Protein AF-A0A8X6RVY3-F1 (afdb_monomer_lite)

Foldseek 3Di:
DDPDPDDDDDDDDDDDDPDAAAEAEDQDPVLVCLQVDDDPDHDPVSVVSVVVQVVCVVSVHHYHYHHDHPPPPPVVNVVVVVVVVVVVVPPDD

Secondary structure (DSSP, 8-state):
------PPPPS---S--SS--EEEEES-HHHHHHHHS--SS--HHHHHHHHHHHHHHHTT--EEEEE--TTSS-HHHHHHHHHHHHHHHT---

pLDDT: mean 81.18, std 19.07, range [32.47, 96.88]

Organism: Trichonephila clavipes (NCBI:txid2585209)

Structure (mmCIF, N/CA/C/O backbone):
data_AF-A0A8X6RVY3-F1
#
_entry.id   AF-A0A8X6RVY3-F1
#
loop_
_atom_site.group_PDB
_atom_site.id
_atom_site.type_symbol
_atom_site.label_atom_id
_atom_site.label_alt_id
_atom_site.label_comp_id
_atom_site.label_asym_id
_atom_site.label_entity_id
_atom_site.label_seq_id
_atom_site.pdbx_PDB_ins_code
_atom_site.Cartn_x
_atom_site.Cartn_y
_atom_site.Cartn_z
_atom_site.occupancy
_atom_site.B_iso_or_equiv
_atom_site.auth_seq_id
_atom_site.auth_comp_id
_atom_site.auth_asym_id
_atom_site.auth_atom_id
_atom_site.pdbx_PDB_model_num
ATOM 1 N N . MET A 1 1 ? 3.573 -18.298 13.779 1.00 33.41 1 MET A N 1
ATOM 2 C CA . MET A 1 1 ? 2.116 -18.175 14.002 1.00 33.41 1 MET A CA 1
ATOM 3 C C . MET A 1 1 ? 1.673 -16.827 13.456 1.00 33.41 1 MET A C 1
ATOM 5 O O . MET A 1 1 ? 2.205 -15.836 13.942 1.00 33.41 1 MET A O 1
ATOM 9 N N . PRO A 1 2 ? 0.818 -16.735 12.424 1.00 40.81 2 PRO A N 1
ATOM 10 C CA . PRO A 1 2 ? 0.319 -15.442 11.981 1.00 40.81 2 PRO A CA 1
ATOM 11 C C . PRO A 1 2 ? -0.943 -15.085 12.775 1.00 40.81 2 PRO A C 1
ATOM 13 O O . PRO A 1 2 ? -1.886 -15.869 12.845 1.00 40.81 2 PRO A O 1
ATOM 16 N N . ASN A 1 3 ? -0.945 -13.901 13.386 1.00 32.47 3 ASN A N 1
ATOM 17 C CA . ASN A 1 3 ? -2.136 -13.295 13.974 1.00 32.47 3 ASN A CA 1
ATOM 18 C C . ASN A 1 3 ? -3.141 -12.994 12.853 1.00 32.47 3 ASN A C 1
ATOM 20 O O . ASN A 1 3 ? -2.995 -12.003 12.140 1.00 32.47 3 ASN A O 1
ATOM 24 N N . VAL A 1 4 ? -4.153 -13.846 12.688 1.00 40.03 4 VAL A N 1
ATOM 25 C CA . VAL A 1 4 ? -5.304 -13.559 11.826 1.00 40.03 4 VAL A CA 1
ATOM 26 C C . VAL A 1 4 ? -6.297 -12.742 12.649 1.00 40.03 4 VAL A C 1
ATOM 28 O O . VAL A 1 4 ? -6.999 -13.271 13.507 1.00 40.03 4 VAL A O 1
ATOM 31 N N . TYR A 1 5 ? -6.338 -11.433 12.412 1.00 41.72 5 TYR A N 1
ATOM 32 C CA . TYR A 1 5 ? -7.365 -10.561 12.979 1.00 41.72 5 TYR A CA 1
ATOM 33 C C . TYR A 1 5 ? -8.674 -10.767 12.203 1.00 41.72 5 TYR A C 1
ATOM 35 O O . TYR A 1 5 ? -8.900 -10.149 11.166 1.00 41.72 5 TYR A O 1
ATOM 43 N N . VAL A 1 6 ? -9.547 -11.647 12.697 1.00 45.28 6 VAL A N 1
ATOM 44 C CA . VAL A 1 6 ? -10.918 -11.781 12.186 1.00 45.28 6 VAL A CA 1
ATOM 45 C C . VAL A 1 6 ? -11.777 -10.734 12.895 1.00 45.28 6 VAL A C 1
ATOM 47 O O . VAL A 1 6 ? -12.222 -10.946 14.022 1.00 45.28 6 VAL A O 1
ATOM 50 N N . ARG A 1 7 ? -11.977 -9.559 12.280 1.00 52.00 7 ARG A N 1
ATOM 51 C CA . ARG A 1 7 ? -12.973 -8.601 12.790 1.00 52.00 7 ARG A CA 1
ATOM 52 C C . ARG A 1 7 ? -14.386 -9.134 12.503 1.00 52.00 7 ARG A C 1
ATOM 54 O O . ARG A 1 7 ? -14.635 -9.572 11.381 1.00 52.00 7 ARG A O 1
ATOM 61 N N . PRO A 1 8 ? -15.315 -9.099 13.476 1.00 43.03 8 PRO A N 1
ATOM 62 C CA . PRO A 1 8 ? -16.699 -9.490 13.235 1.00 43.03 8 PRO A CA 1
ATOM 63 C C . PRO A 1 8 ? -17.351 -8.534 12.227 1.00 43.03 8 PRO A C 1
ATOM 65 O O . PRO A 1 8 ? -17.156 -7.320 12.299 1.00 43.03 8 PRO A O 1
ATOM 68 N N . LEU A 1 9 ? -18.118 -9.094 11.286 1.00 44.72 9 LEU A N 1
ATOM 69 C CA . LEU A 1 9 ? -18.837 -8.337 10.259 1.00 44.72 9 LEU A CA 1
ATOM 70 C C . LEU A 1 9 ? -19.807 -7.331 10.906 1.00 44.72 9 LEU A C 1
ATOM 72 O O . LEU A 1 9 ? -20.537 -7.705 11.833 1.00 44.72 9 LEU A O 1
ATOM 76 N N . PRO A 1 10 ? -19.873 -6.077 10.421 1.00 51.72 10 PRO A N 1
ATOM 77 C CA . PRO A 1 10 ? -20.857 -5.128 10.909 1.00 51.72 10 PRO A CA 1
ATOM 78 C C . PRO A 1 10 ? -22.262 -5.634 10.567 1.00 51.72 10 PRO A C 1
ATOM 80 O O . PRO A 1 10 ? -22.593 -5.932 9.418 1.00 51.72 10 PRO A O 1
ATOM 83 N N . ARG A 1 11 ? -23.100 -5.759 11.601 1.00 51.22 11 ARG A N 1
ATOM 84 C CA . ARG A 1 11 ? -24.518 -6.072 11.439 1.00 51.22 11 ARG A CA 1
ATOM 85 C C . ARG A 1 11 ? -25.208 -4.921 10.705 1.00 51.22 11 ARG A C 1
ATOM 87 O O . ARG A 1 11 ? -25.180 -3.789 11.177 1.00 51.22 11 ARG A O 1
ATOM 94 N N . ARG A 1 12 ? -25.963 -5.320 9.675 1.00 44.75 12 ARG A N 1
ATOM 95 C CA . ARG A 1 12 ? -27.101 -4.635 9.039 1.00 44.75 12 ARG A CA 1
ATOM 96 C C . ARG A 1 12 ? -26.760 -3.770 7.816 1.00 44.75 12 ARG A C 1
ATOM 98 O O . ARG A 1 12 ? -26.221 -2.676 7.910 1.00 44.75 12 ARG A O 1
ATOM 105 N N . ILE A 1 13 ? -27.180 -4.305 6.668 1.00 61.78 13 ILE A N 1
ATOM 106 C CA . ILE A 1 13 ? -27.252 -3.671 5.350 1.00 61.78 13 ILE A CA 1
ATOM 107 C C . ILE A 1 13 ? -28.164 -2.444 5.449 1.00 61.78 13 ILE A C 1
ATOM 109 O O . ILE A 1 13 ? -29.326 -2.570 5.842 1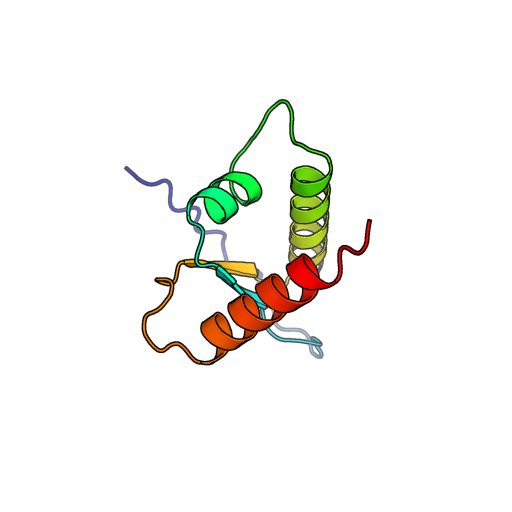.00 61.78 13 ILE A O 1
ATOM 113 N N . ASN A 1 14 ? -27.647 -1.274 5.078 1.00 44.66 14 ASN A N 1
ATOM 114 C CA . ASN A 1 14 ? -28.466 -0.123 4.731 1.00 44.66 14 ASN A CA 1
ATOM 115 C C . ASN A 1 14 ? -27.967 0.466 3.407 1.00 44.66 14 ASN A C 1
ATOM 117 O O . ASN A 1 14 ? -26.781 0.420 3.092 1.00 44.66 14 ASN A O 1
ATOM 121 N N . MET A 1 15 ? -28.933 0.885 2.606 1.00 52.38 15 MET A N 1
ATOM 122 C CA . MET A 1 15 ? -28.878 1.021 1.156 1.00 52.38 15 MET A CA 1
ATOM 123 C C . MET A 1 15 ? -28.013 2.211 0.696 1.00 52.38 15 MET A C 1
ATOM 125 O O . MET A 1 15 ? -27.982 3.241 1.361 1.00 52.38 15 MET A O 1
ATOM 129 N N . ALA A 1 16 ? -27.376 2.040 -0.474 1.00 55.72 16 ALA A N 1
ATOM 130 C CA . ALA A 1 16 ? -26.424 2.923 -1.169 1.00 55.72 16 ALA A CA 1
ATOM 131 C C . ALA A 1 16 ? -24.991 2.957 -0.594 1.00 55.72 16 ALA A C 1
ATOM 133 O O . ALA A 1 16 ? -24.688 3.743 0.296 1.00 55.72 16 ALA A O 1
ATOM 134 N N . VAL A 1 17 ? -24.067 2.170 -1.170 1.00 56.53 17 VAL A N 1
ATOM 135 C CA . VAL A 1 17 ? -22.622 2.390 -0.966 1.00 56.53 17 VAL A CA 1
ATOM 136 C C . VAL A 1 17 ? -21.885 2.562 -2.305 1.00 56.53 17 VAL A C 1
ATOM 138 O O . VAL A 1 17 ? -21.866 1.643 -3.125 1.00 56.53 17 VAL A O 1
ATOM 141 N N . PRO A 1 18 ? -21.303 3.749 -2.561 1.00 64.62 18 PRO A N 1
ATOM 142 C CA . PRO A 1 18 ? -20.524 4.049 -3.753 1.00 64.62 18 PRO A CA 1
ATOM 143 C C . PRO A 1 18 ? -19.143 3.391 -3.646 1.00 64.62 18 PRO A C 1
ATOM 145 O O . PRO A 1 18 ? -18.431 3.595 -2.662 1.00 64.62 18 PRO A O 1
ATOM 148 N N . TRP A 1 19 ? -18.772 2.648 -4.691 1.00 59.59 19 TRP A N 1
ATOM 149 C CA . TRP A 1 19 ? -17.530 1.876 -4.843 1.00 59.59 19 TRP A CA 1
ATOM 150 C C . TRP A 1 19 ? -17.331 0.793 -3.768 1.00 59.59 19 TRP A C 1
ATOM 152 O O . TRP A 1 19 ? -16.912 1.054 -2.639 1.00 59.59 19 TRP A O 1
ATOM 162 N N . LEU A 1 20 ? -17.645 -0.439 -4.184 1.00 71.88 20 LEU A N 1
ATOM 163 C CA . LEU A 1 20 ? -17.278 -1.708 -3.554 1.00 71.88 20 LEU A CA 1
ATOM 164 C C . LEU A 1 20 ? -15.760 -1.715 -3.283 1.00 71.88 20 LEU A C 1
ATOM 166 O O . LEU A 1 20 ? -15.013 -1.226 -4.119 1.00 71.88 20 LEU A O 1
ATOM 170 N N . ASN A 1 21 ? -15.339 -2.225 -2.128 1.00 87.56 21 ASN A N 1
ATOM 171 C CA . ASN A 1 21 ? -13.975 -2.565 -1.681 1.00 87.56 21 ASN A CA 1
ATOM 172 C C . ASN A 1 21 ? -12.791 -2.361 -2.661 1.00 87.56 21 ASN A C 1
ATOM 174 O O . ASN A 1 21 ? -12.822 -2.750 -3.826 1.00 87.56 21 ASN A O 1
ATOM 178 N N . ILE A 1 22 ? -11.678 -1.836 -2.146 1.00 91.31 22 ILE A N 1
ATOM 179 C CA . ILE A 1 22 ? -10.483 -1.483 -2.922 1.00 91.31 22 ILE A CA 1
ATOM 180 C C . ILE A 1 22 ? -9.479 -2.645 -2.913 1.00 91.31 22 ILE A C 1
ATOM 182 O O . ILE A 1 22 ? -9.064 -3.106 -1.852 1.00 91.31 22 ILE A O 1
ATOM 186 N N . LEU A 1 23 ? -9.024 -3.064 -4.095 1.00 93.38 23 LEU A N 1
ATOM 187 C CA . LEU A 1 23 ? -7.932 -4.025 -4.274 1.00 93.38 23 LEU A CA 1
ATOM 188 C C . LEU A 1 23 ? -6.744 -3.339 -4.954 1.00 93.38 23 LEU A C 1
ATOM 190 O O . LEU A 1 23 ? -6.884 -2.797 -6.049 1.00 93.38 23 LEU A O 1
ATOM 194 N N . ILE A 1 24 ? -5.576 -3.373 -4.311 1.00 93.44 24 ILE A N 1
ATOM 195 C CA . ILE A 1 24 ? -4.333 -2.782 -4.817 1.00 93.44 24 ILE A CA 1
ATOM 196 C C . ILE A 1 24 ? -3.330 -3.905 -5.073 1.00 93.44 24 ILE A C 1
ATOM 198 O O . ILE A 1 24 ? -2.904 -4.588 -4.140 1.00 93.44 24 ILE A O 1
ATOM 202 N N . PHE A 1 25 ? -2.941 -4.083 -6.334 1.00 95.19 25 PHE A N 1
ATOM 203 C CA . PHE A 1 25 ? -1.885 -5.013 -6.724 1.00 95.19 25 PHE A CA 1
ATOM 204 C C . PHE A 1 25 ? -0.520 -4.333 -6.629 1.00 95.19 25 PHE A C 1
ATOM 206 O O . PHE A 1 25 ? -0.335 -3.239 -7.159 1.00 95.19 25 PHE A O 1
ATOM 213 N N . ILE A 1 26 ? 0.424 -4.971 -5.936 1.00 95.12 26 ILE A N 1
ATOM 214 C CA . ILE A 1 26 ? 1.749 -4.410 -5.655 1.00 95.12 26 ILE A CA 1
ATOM 215 C C . ILE A 1 26 ? 2.803 -5.485 -5.916 1.00 95.12 26 ILE A C 1
ATOM 217 O O . ILE A 1 26 ? 2.732 -6.572 -5.347 1.00 95.12 26 ILE A O 1
ATOM 221 N N . ASP A 1 27 ? 3.813 -5.185 -6.728 1.00 94.50 27 ASP A N 1
ATOM 222 C CA . ASP A 1 27 ? 4.903 -6.125 -7.011 1.00 94.50 27 ASP A CA 1
ATOM 223 C C . ASP A 1 27 ? 6.105 -6.000 -6.058 1.00 94.50 27 ASP A C 1
ATOM 225 O O . ASP A 1 27 ? 6.904 -6.929 -5.913 1.00 94.50 27 ASP A O 1
ATOM 229 N N . SER A 1 28 ? 6.168 -4.910 -5.292 1.00 93.19 28 SER A N 1
ATOM 230 C CA . SER A 1 28 ? 7.135 -4.709 -4.212 1.00 93.19 28 SER A CA 1
ATOM 231 C C . SER A 1 28 ? 6.625 -5.226 -2.861 1.00 93.19 28 SER A C 1
ATOM 233 O O . SER A 1 28 ? 5.846 -4.572 -2.163 1.00 93.19 28 SER A O 1
ATOM 235 N N . GLN A 1 29 ? 7.138 -6.381 -2.422 1.00 93.81 29 GLN A N 1
ATOM 236 C CA . GLN A 1 29 ? 6.875 -6.886 -1.063 1.00 93.81 29 GLN A CA 1
ATOM 237 C C . GLN A 1 29 ? 7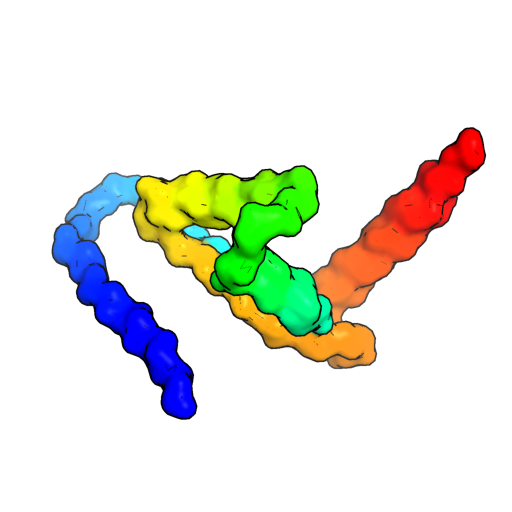.355 -5.913 0.024 1.00 93.81 29 GLN A C 1
ATOM 239 O O . GLN A 1 29 ? 6.759 -5.848 1.099 1.00 93.81 29 GLN A O 1
ATOM 244 N N . ALA A 1 30 ? 8.428 -5.162 -0.245 1.00 93.62 30 ALA A N 1
ATOM 245 C CA . ALA A 1 30 ? 8.920 -4.135 0.664 1.00 93.62 30 ALA A CA 1
ATOM 246 C C . ALA A 1 30 ? 7.887 -3.013 0.832 1.00 93.62 30 ALA A C 1
ATOM 248 O O . ALA A 1 30 ? 7.579 -2.653 1.962 1.00 93.62 30 ALA A O 1
ATOM 249 N N . ALA A 1 31 ? 7.278 -2.542 -0.262 1.00 94.19 31 ALA A N 1
ATOM 250 C CA . ALA A 1 31 ? 6.240 -1.513 -0.209 1.00 94.19 31 ALA A CA 1
ATOM 251 C C . ALA A 1 31 ? 5.013 -1.969 0.595 1.00 94.19 31 ALA A C 1
ATOM 253 O O . ALA A 1 31 ? 4.523 -1.217 1.437 1.00 94.19 31 ALA A O 1
ATOM 254 N N . ILE A 1 32 ? 4.567 -3.219 0.407 1.00 95.44 32 ILE A N 1
ATOM 255 C CA . ILE A 1 32 ? 3.485 -3.796 1.220 1.00 95.44 32 ILE A CA 1
ATOM 256 C C . ILE A 1 32 ? 3.864 -3.743 2.701 1.00 95.44 32 ILE A C 1
ATOM 258 O O . ILE A 1 32 ? 3.110 -3.187 3.491 1.00 95.44 32 ILE A O 1
ATOM 262 N N . LYS A 1 33 ? 5.050 -4.246 3.072 1.00 94.81 33 LYS A N 1
ATOM 263 C CA . LYS A 1 33 ? 5.521 -4.250 4.468 1.00 94.81 33 LYS A CA 1
ATOM 264 C C . LYS A 1 33 ? 5.624 -2.845 5.059 1.00 94.81 33 LYS A C 1
ATOM 266 O O . LYS A 1 33 ? 5.252 -2.656 6.212 1.00 94.81 33 LYS A O 1
ATOM 271 N N . THR A 1 34 ? 6.107 -1.870 4.294 1.00 94.75 34 THR A N 1
ATOM 272 C CA . THR A 1 34 ? 6.220 -0.472 4.730 1.00 94.75 34 THR A CA 1
ATOM 273 C C . THR A 1 34 ? 4.849 0.121 5.045 1.00 94.75 34 THR A C 1
ATOM 275 O O . THR A 1 34 ? 4.656 0.721 6.102 1.00 94.75 34 THR A O 1
ATOM 278 N N . VAL A 1 35 ? 3.872 -0.083 4.161 1.00 94.31 35 VAL A N 1
ATOM 279 C CA . VAL A 1 35 ? 2.544 0.527 4.291 1.00 94.31 35 VAL A CA 1
ATOM 280 C C . VAL A 1 35 ? 1.645 -0.237 5.272 1.00 94.31 35 VAL A C 1
ATOM 282 O O . VAL A 1 35 ? 0.869 0.388 5.989 1.00 94.31 35 VAL A O 1
ATOM 285 N N . SER A 1 36 ? 1.769 -1.564 5.368 1.00 93.00 36 SER A N 1
ATOM 286 C CA . SER A 1 36 ? 0.990 -2.386 6.305 1.00 93.00 36 SER A CA 1
ATOM 287 C C . SER A 1 36 ? 1.620 -2.498 7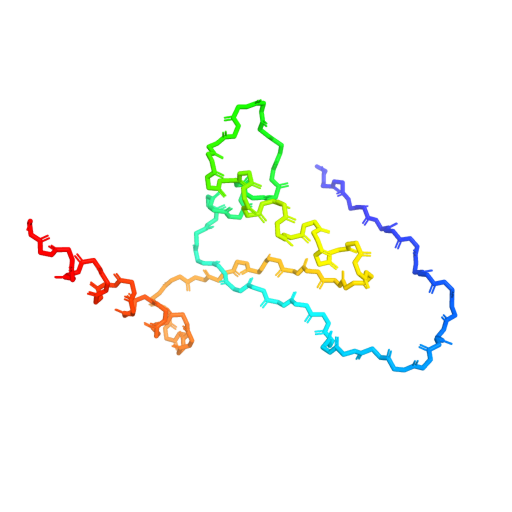.697 1.00 93.00 36 SER A C 1
ATOM 289 O O . SER A 1 36 ? 0.946 -2.878 8.652 1.00 93.00 36 SER A O 1
ATOM 291 N N . GLY A 1 37 ? 2.925 -2.255 7.810 1.00 90.75 37 GLY A N 1
ATOM 292 C CA . GLY A 1 37 ? 3.687 -2.410 9.043 1.00 90.75 37 GLY A CA 1
ATOM 293 C C . GLY A 1 37 ? 3.610 -1.194 9.958 1.00 90.75 37 GLY A C 1
ATOM 294 O O . GLY A 1 37 ? 3.203 -0.102 9.564 1.00 90.75 37 GLY A O 1
ATOM 295 N N . TYR A 1 38 ? 4.052 -1.369 11.199 1.00 90.88 38 TYR A N 1
ATOM 296 C CA . TYR A 1 38 ? 4.276 -0.260 12.119 1.00 90.88 38 TYR A CA 1
ATOM 297 C C . TYR A 1 38 ? 5.717 0.241 11.986 1.00 90.88 38 TYR A C 1
ATOM 299 O O . TYR A 1 38 ? 6.650 -0.559 11.982 1.00 90.88 38 TYR A O 1
ATOM 307 N N . ASN A 1 39 ? 5.893 1.558 11.894 1.00 91.56 39 ASN A N 1
ATOM 308 C CA . ASN A 1 39 ? 7.196 2.213 11.861 1.00 91.56 39 ASN A CA 1
ATOM 309 C C . ASN A 1 39 ? 7.157 3.403 12.825 1.00 91.56 39 ASN A C 1
ATOM 311 O O . ASN A 1 39 ? 6.239 4.218 12.752 1.00 91.56 39 ASN A O 1
ATOM 315 N N . LEU A 1 40 ? 8.141 3.487 13.724 1.00 92.44 40 LEU A N 1
ATOM 316 C CA . LEU A 1 40 ? 8.268 4.578 14.697 1.00 92.44 40 LEU A CA 1
ATOM 317 C C . LEU A 1 40 ? 8.591 5.916 14.021 1.00 92.44 40 LEU A C 1
ATOM 319 O O . LEU A 1 40 ? 8.162 6.961 14.499 1.00 92.44 40 LEU A O 1
ATOM 323 N N . PHE A 1 41 ? 9.320 5.874 12.904 1.00 94.94 41 PHE A N 1
ATOM 324 C CA . PHE A 1 41 ? 9.769 7.056 12.173 1.00 94.94 41 PHE A CA 1
ATOM 325 C C . PHE A 1 41 ? 9.451 6.886 10.681 1.00 94.94 41 PHE A C 1
ATOM 327 O O . PHE A 1 41 ? 10.341 6.563 9.889 1.00 94.94 41 PHE A O 1
ATOM 334 N N . PRO A 1 42 ? 8.173 7.026 10.283 1.00 94.06 42 PRO A N 1
ATOM 335 C CA . PRO A 1 42 ? 7.782 6.874 8.892 1.00 94.06 42 PRO A CA 1
ATOM 336 C C . PRO A 1 42 ? 8.328 8.021 8.043 1.00 94.06 42 PRO A C 1
ATOM 338 O O . PRO A 1 42 ? 8.375 9.176 8.470 1.00 94.06 42 PRO A O 1
ATOM 341 N N . SER A 1 43 ? 8.688 7.709 6.798 1.00 96.25 43 SER A N 1
ATOM 342 C CA . SER A 1 43 ? 8.893 8.759 5.795 1.00 96.25 43 SER A CA 1
ATOM 343 C C . SER A 1 43 ? 7.584 9.519 5.543 1.00 96.25 43 SER A C 1
ATOM 345 O O . SER A 1 43 ? 6.493 8.994 5.787 1.00 96.25 43 SER A O 1
ATOM 347 N N . LYS A 1 44 ? 7.669 10.740 4.997 1.00 96.12 44 LYS A N 1
ATOM 348 C CA . LYS A 1 44 ? 6.478 11.522 4.618 1.00 96.12 44 LYS A CA 1
ATOM 349 C C . LYS A 1 44 ? 5.534 10.718 3.712 1.00 96.12 44 LYS A C 1
ATOM 351 O O . LYS A 1 44 ? 4.341 10.653 3.984 1.00 96.12 44 LYS A O 1
ATOM 356 N N . LEU A 1 45 ? 6.088 10.049 2.700 1.00 95.25 45 LEU A N 1
ATOM 357 C CA . LEU A 1 45 ? 5.320 9.237 1.756 1.00 95.25 45 LEU A CA 1
ATOM 358 C C . LEU A 1 45 ? 4.642 8.041 2.439 1.00 95.25 45 LEU A C 1
ATOM 360 O O . LEU A 1 45 ? 3.466 7.780 2.210 1.00 95.25 45 LEU A O 1
ATOM 364 N N . GLU A 1 46 ? 5.360 7.335 3.315 1.00 94.94 46 GLU A N 1
ATOM 365 C CA . GLU A 1 46 ? 4.786 6.228 4.088 1.00 94.94 46 GLU A CA 1
ATOM 366 C C . GLU A 1 46 ? 3.601 6.696 4.943 1.00 94.94 46 GLU A C 1
ATOM 368 O O . GLU A 1 46 ? 2.558 6.037 4.974 1.00 94.94 46 GLU A O 1
ATOM 373 N N . PHE A 1 47 ? 3.750 7.836 5.622 1.00 95.69 47 PHE A N 1
ATOM 374 C CA . PHE A 1 47 ? 2.689 8.417 6.437 1.00 95.69 47 PHE A CA 1
ATOM 375 C C . PHE A 1 47 ? 1.465 8.790 5.591 1.00 95.69 47 PHE A C 1
ATOM 377 O O . PHE A 1 47 ? 0.346 8.422 5.945 1.00 95.69 47 PHE A O 1
ATOM 384 N N . GLU A 1 48 ? 1.666 9.454 4.452 1.00 96.88 48 GLU A N 1
ATOM 385 C CA . GLU A 1 48 ? 0.590 9.840 3.530 1.00 96.88 48 GLU A CA 1
ATOM 386 C C . GLU A 1 48 ? -0.158 8.620 2.974 1.00 96.88 48 GLU A C 1
ATOM 388 O O . GLU A 1 48 ? -1.391 8.586 3.008 1.00 96.88 48 GLU A O 1
ATOM 393 N N . CYS A 1 49 ? 0.558 7.572 2.551 1.00 95.69 49 CYS A N 1
ATOM 394 C CA . CYS A 1 49 ? -0.061 6.322 2.106 1.00 95.69 49 CYS A CA 1
ATOM 395 C C . CYS A 1 49 ? -0.924 5.689 3.208 1.00 95.69 49 CYS A C 1
ATOM 397 O O . CYS A 1 49 ? -2.055 5.272 2.948 1.00 95.69 49 CYS A O 1
ATOM 399 N N . LYS A 1 50 ? -0.422 5.647 4.450 1.00 95.06 50 LYS A N 1
ATOM 400 C CA . LYS A 1 50 ? -1.167 5.110 5.600 1.00 95.06 50 LYS A CA 1
ATOM 401 C C . LYS A 1 50 ? -2.406 5.940 5.925 1.00 95.06 50 LYS A C 1
ATOM 403 O O . LYS A 1 50 ? -3.455 5.365 6.203 1.00 95.06 50 LYS A O 1
ATOM 408 N N . GLN A 1 51 ? -2.316 7.268 5.855 1.00 95.69 51 GLN A N 1
ATOM 409 C CA . GLN A 1 51 ? -3.462 8.161 6.055 1.00 95.69 51 GLN A CA 1
ATOM 410 C C . GLN A 1 51 ? -4.547 7.939 4.996 1.00 95.69 51 GLN A C 1
ATOM 412 O O . GLN A 1 51 ? -5.720 7.810 5.343 1.00 95.69 51 GLN A O 1
ATOM 417 N N . LEU A 1 52 ? -4.167 7.816 3.720 1.00 94.62 52 LEU A N 1
ATOM 418 C CA . LEU A 1 52 ? -5.113 7.547 2.634 1.00 94.62 52 LEU A CA 1
ATOM 419 C C . LEU A 1 52 ? -5.819 6.200 2.815 1.00 94.62 52 LEU A C 1
ATOM 421 O O . LEU A 1 52 ? -7.048 6.142 2.757 1.00 94.62 52 LEU A O 1
ATOM 425 N N . ILE A 1 53 ? -5.075 5.133 3.113 1.00 93.62 53 ILE A N 1
ATOM 426 C CA . ILE A 1 53 ? -5.669 3.818 3.392 1.00 93.62 53 ILE A CA 1
ATOM 427 C C . ILE A 1 53 ? -6.619 3.897 4.588 1.00 93.62 53 ILE A C 1
ATOM 429 O O . ILE A 1 53 ? -7.756 3.437 4.492 1.00 93.62 53 ILE A O 1
ATOM 433 N N . ASN A 1 54 ? -6.202 4.536 5.684 1.00 93.12 54 ASN A N 1
ATOM 434 C CA . ASN A 1 54 ? -7.052 4.715 6.858 1.00 93.12 54 ASN A CA 1
ATOM 435 C C . ASN A 1 54 ? -8.326 5.497 6.535 1.00 93.12 54 ASN A C 1
ATOM 437 O O . ASN A 1 54 ? -9.392 5.122 7.014 1.00 93.12 54 ASN A O 1
ATOM 441 N N . SER A 1 55 ? -8.250 6.524 5.686 1.00 92.94 55 SER A N 1
ATOM 442 C CA . SER A 1 55 ? -9.431 7.284 5.271 1.00 92.94 55 SER A CA 1
ATOM 443 C C . SER A 1 55 ? -10.461 6.398 4.563 1.00 92.94 55 SER A C 1
ATOM 445 O O . SER A 1 55 ? -11.646 6.478 4.879 1.00 92.94 55 SER A O 1
ATOM 447 N N . PHE A 1 56 ? -10.027 5.474 3.696 1.00 89.62 56 PHE A N 1
ATOM 448 C CA . PHE A 1 56 ? -10.925 4.507 3.063 1.00 89.62 56 PHE A CA 1
ATOM 449 C C . PHE A 1 56 ? -11.505 3.522 4.079 1.00 89.62 56 PHE A C 1
ATOM 451 O O . PHE A 1 56 ? -12.714 3.289 4.077 1.00 89.62 56 PHE A O 1
ATOM 458 N N . LEU A 1 57 ? -10.685 3.001 4.992 1.00 90.25 57 LEU A N 1
ATOM 459 C CA . 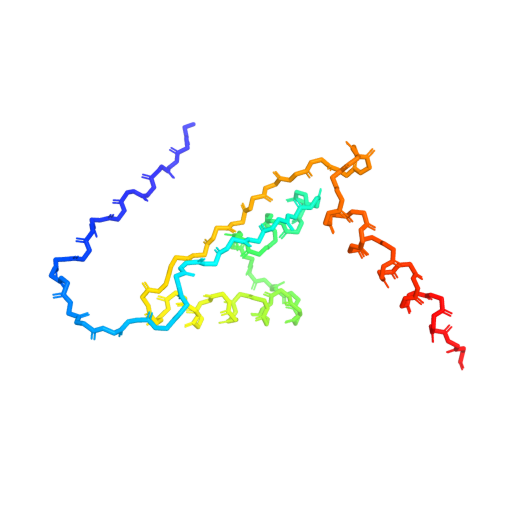LEU A 1 57 ? -11.154 2.094 6.044 1.00 90.25 57 LEU A CA 1
ATOM 460 C C . LEU A 1 57 ? -12.197 2.764 6.958 1.00 90.25 57 LEU A C 1
ATOM 462 O O . LEU A 1 57 ? -13.197 2.143 7.314 1.00 90.25 57 LEU A O 1
ATOM 466 N N . CYS A 1 58 ? -12.020 4.048 7.283 1.00 90.69 58 CYS A N 1
ATOM 467 C CA . CYS A 1 58 ? -12.973 4.835 8.071 1.00 90.69 58 CYS A CA 1
ATOM 468 C C . CYS A 1 58 ? -14.332 5.021 7.378 1.00 90.69 58 CYS A C 1
ATOM 470 O O . CYS A 1 58 ? -15.328 5.237 8.063 1.00 90.69 58 CYS A O 1
ATOM 472 N N . THR A 1 59 ? -14.404 4.888 6.048 1.00 88.50 59 THR A N 1
ATOM 473 C CA . THR A 1 59 ? -15.681 4.895 5.306 1.00 88.50 59 THR A CA 1
ATOM 474 C C . THR A 1 59 ? -16.415 3.549 5.322 1.00 88.50 59 THR A C 1
ATOM 476 O O . THR A 1 59 ? -17.464 3.417 4.699 1.00 88.50 59 THR A O 1
ATOM 479 N N . GLY A 1 60 ? -15.882 2.537 6.017 1.00 86.62 60 GLY A N 1
ATOM 480 C CA . GLY A 1 60 ? -16.446 1.184 6.048 1.00 86.62 60 GLY A CA 1
ATOM 481 C C . GLY A 1 60 ? -16.079 0.328 4.833 1.00 86.62 60 GLY A C 1
ATOM 482 O O . GLY A 1 60 ? -16.640 -0.753 4.664 1.00 86.62 60 GLY A O 1
ATOM 483 N N . ARG A 1 61 ? -15.144 0.792 3.993 1.00 87.00 61 ARG A N 1
ATOM 484 C CA . ARG A 1 61 ? -14.607 0.022 2.865 1.00 87.00 61 ARG A CA 1
ATOM 485 C C . ARG A 1 61 ? -13.528 -0.945 3.332 1.00 87.00 61 ARG A C 1
ATOM 487 O O . ARG A 1 61 ? -12.791 -0.668 4.276 1.00 87.00 61 ARG A O 1
ATOM 494 N N . GLU A 1 62 ? -13.385 -2.044 2.606 1.00 90.38 62 GLU A N 1
ATOM 495 C CA . GLU A 1 62 ? -12.218 -2.916 2.711 1.00 90.38 62 GLU A CA 1
ATOM 496 C C . GLU A 1 62 ? -11.111 -2.443 1.758 1.00 90.38 62 GLU A C 1
ATOM 498 O O . GLU A 1 62 ? -11.397 -2.000 0.643 1.00 90.38 62 GLU A O 1
ATOM 503 N N . VAL A 1 63 ? -9.853 -2.539 2.195 1.00 92.62 63 VAL A N 1
ATOM 504 C CA . VAL A 1 63 ? -8.667 -2.295 1.362 1.00 92.62 63 VAL A CA 1
ATOM 505 C C . VAL A 1 63 ? -7.761 -3.518 1.448 1.00 92.62 63 VAL A C 1
ATOM 507 O O . VAL A 1 63 ? -7.276 -3.852 2.529 1.00 92.62 63 VAL A O 1
ATOM 510 N N . VAL A 1 64 ? -7.514 -4.168 0.313 1.00 94.56 64 VAL A N 1
ATOM 511 C CA . VAL A 1 64 ? -6.643 -5.344 0.207 1.00 94.56 64 VAL A CA 1
ATOM 512 C C . VAL A 1 64 ? -5.377 -4.974 -0.557 1.00 94.56 64 VAL A C 1
ATOM 514 O O . VAL A 1 64 ? -5.444 -4.465 -1.675 1.00 94.56 64 VAL A O 1
ATOM 517 N N .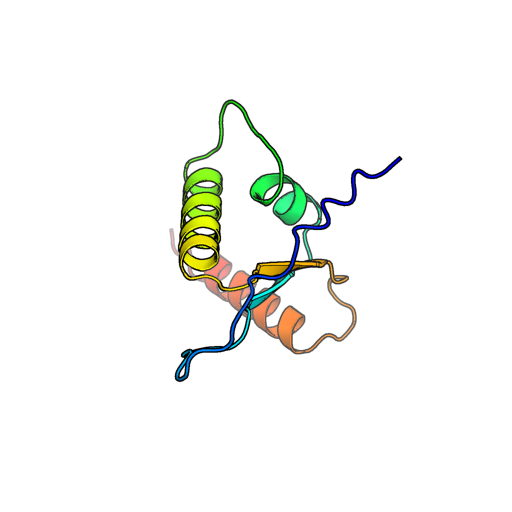 LEU A 1 65 ? -4.217 -5.256 0.040 1.00 95.25 65 LEU A N 1
ATOM 518 C CA . LEU A 1 65 ? -2.912 -5.142 -0.612 1.00 95.25 65 LEU A CA 1
ATOM 519 C C . LEU A 1 65 ? -2.479 -6.536 -1.076 1.00 95.25 65 LEU A C 1
ATOM 521 O O . LEU A 1 65 ? -2.071 -7.364 -0.262 1.00 95.25 65 LEU A O 1
ATOM 525 N N . GLN A 1 66 ? -2.588 -6.808 -2.375 1.00 95.12 66 GLN A N 1
ATOM 526 C CA . GLN A 1 66 ? -2.266 -8.107 -2.957 1.00 95.12 66 GLN A CA 1
ATOM 527 C C . GLN A 1 66 ? -0.887 -8.066 -3.608 1.00 95.12 66 GLN A C 1
ATOM 529 O O . GLN A 1 66 ? -0.660 -7.330 -4.569 1.00 95.12 66 GLN A O 1
ATOM 534 N N . TRP A 1 67 ? 0.026 -8.903 -3.119 1.00 95.88 67 TRP A N 1
ATOM 535 C CA . TRP A 1 67 ? 1.305 -9.081 -3.794 1.00 95.88 67 TRP A CA 1
ATOM 536 C C . TRP A 1 67 ? 1.129 -9.818 -5.126 1.00 95.88 67 TRP A C 1
ATOM 538 O O . TRP A 1 67 ? 0.403 -10.816 -5.182 1.00 95.88 67 TRP A O 1
ATOM 548 N N . ILE A 1 68 ? 1.823 -9.357 -6.167 1.00 94.44 68 ILE A N 1
ATOM 549 C CA . ILE A 1 68 ? 1.938 -10.039 -7.463 1.00 94.44 68 ILE A CA 1
ATOM 550 C C . ILE A 1 68 ? 3.400 -10.095 -7.923 1.00 94.44 68 ILE A C 1
ATOM 552 O O . ILE A 1 68 ? 4.185 -9.215 -7.580 1.00 94.44 68 ILE A O 1
ATOM 556 N N . PRO A 1 69 ? 3.808 -11.103 -8.705 1.00 91.38 69 PRO A N 1
ATOM 557 C CA . PRO A 1 69 ? 5.147 -11.118 -9.275 1.00 91.38 69 PRO A CA 1
ATOM 558 C C . PRO A 1 69 ? 5.286 -10.069 -10.391 1.00 91.38 69 PRO A C 1
ATOM 560 O O . PRO A 1 69 ? 4.373 -9.862 -11.196 1.00 91.38 69 PRO A O 1
ATOM 563 N N . SER A 1 70 ? 6.447 -9.414 -10.453 1.00 86.94 70 SER A N 1
ATOM 564 C CA . SER A 1 70 ? 6.770 -8.484 -11.538 1.00 86.94 70 SER A CA 1
ATOM 565 C C . SER A 1 70 ? 7.220 -9.227 -12.799 1.00 86.94 70 SER A C 1
ATOM 567 O O . SER A 1 70 ? 7.783 -10.314 -12.710 1.00 86.94 70 SER A O 1
ATOM 569 N N . HIS A 1 71 ? 7.004 -8.624 -13.972 1.00 82.25 71 HIS A N 1
ATOM 570 C CA . HIS A 1 71 ? 7.483 -9.125 -15.274 1.00 82.25 71 HIS A CA 1
ATOM 571 C C . HIS A 1 71 ? 7.012 -10.538 -15.673 1.00 82.25 71 HIS A C 1
ATOM 573 O O . HIS A 1 71 ? 7.734 -11.269 -16.347 1.00 82.25 71 HIS A O 1
ATOM 579 N N . CYS A 1 72 ? 5.793 -10.925 -15.286 1.00 88.50 72 CYS A N 1
ATOM 580 C CA . CYS A 1 72 ? 5.225 -12.241 -15.607 1.00 88.50 72 CYS A CA 1
ATOM 581 C C . CYS A 1 72 ? 4.063 -12.211 -16.621 1.00 88.50 72 CYS A C 1
ATOM 583 O O . CYS A 1 72 ? 3.260 -13.139 -16.626 1.00 88.50 72 CYS A O 1
ATOM 585 N N . GLY A 1 73 ? 3.910 -11.167 -17.445 1.00 86.88 73 GLY A N 1
ATOM 586 C CA . GLY A 1 73 ? 2.792 -11.089 -18.401 1.00 86.88 73 GLY A CA 1
ATOM 587 C C . GLY A 1 73 ? 1.492 -10.524 -17.820 1.00 86.88 73 GLY A C 1
ATOM 588 O O . GLY A 1 73 ? 0.451 -10.576 -18.473 1.00 86.88 73 GLY A O 1
ATOM 589 N N . ILE A 1 74 ? 1.499 -10.008 -16.582 1.00 90.19 74 ILE A N 1
ATOM 590 C CA . ILE A 1 74 ? 0.304 -9.404 -15.975 1.00 90.19 74 ILE A CA 1
ATOM 591 C C . ILE A 1 74 ? 0.106 -8.018 -16.586 1.00 90.19 74 ILE A C 1
ATOM 593 O O . ILE A 1 74 ? 0.742 -7.053 -16.161 1.00 90.19 74 ILE A O 1
ATOM 597 N N . HIS A 1 75 ? -0.816 -7.923 -17.546 1.00 91.50 75 HIS A N 1
ATOM 598 C CA . HIS A 1 75 ? -1.048 -6.720 -18.349 1.00 91.50 75 HIS A CA 1
ATOM 599 C C . HIS A 1 75 ? -1.111 -5.427 -17.519 1.00 91.50 75 HIS A C 1
ATOM 601 O O . HIS A 1 75 ? -0.383 -4.481 -17.801 1.00 91.50 75 HIS A O 1
ATOM 607 N N . GLY A 1 76 ? -1.923 -5.389 -16.455 1.00 90.31 76 GLY A N 1
ATOM 608 C CA . GLY A 1 76 ? -2.053 -4.194 -15.611 1.00 90.31 76 GLY A CA 1
ATOM 609 C C . GLY A 1 76 ? -0.749 -3.786 -14.912 1.00 90.31 76 GLY A C 1
ATOM 610 O O . GLY A 1 76 ? -0.427 -2.600 -14.860 1.00 90.31 76 GLY A O 1
ATOM 611 N N . ASN A 1 77 ? 0.036 -4.758 -14.437 1.00 92.94 77 ASN A N 1
ATOM 612 C CA . ASN A 1 77 ? 1.324 -4.487 -13.795 1.00 92.94 77 ASN A CA 1
ATOM 613 C C . ASN A 1 77 ? 2.372 -4.005 -14.807 1.00 92.94 77 ASN A C 1
ATOM 615 O O . ASN A 1 77 ? 3.180 -3.127 -14.521 1.00 92.94 77 ASN A O 1
ATOM 619 N N . GLU A 1 78 ? 2.345 -4.548 -16.023 1.00 91.81 78 GLU A N 1
ATOM 620 C CA . GLU A 1 78 ? 3.238 -4.122 -17.102 1.00 91.81 78 GLU A CA 1
ATOM 621 C C . GLU A 1 78 ? 2.946 -2.696 -17.562 1.00 91.81 78 GLU A C 1
ATOM 623 O O . GLU A 1 78 ? 3.884 -1.925 -17.771 1.00 91.81 78 GLU A O 1
ATOM 628 N N . GLN A 1 79 ? 1.666 -2.317 -17.651 1.00 92.19 79 GLN A N 1
ATOM 629 C CA . GLN A 1 79 ? 1.282 -0.931 -17.921 1.00 92.19 79 GLN A CA 1
ATOM 630 C C . GLN A 1 79 ? 1.754 0.005 -16.801 1.00 92.19 79 GLN A C 1
ATOM 632 O O . GLN A 1 79 ? 2.356 1.037 -17.093 1.00 92.19 79 GLN A O 1
ATOM 637 N N . ALA A 1 80 ? 1.565 -0.369 -15.531 1.00 90.88 80 ALA A N 1
ATOM 638 C CA . ALA A 1 80 ? 2.059 0.419 -14.400 1.00 90.88 80 ALA A CA 1
ATOM 639 C C . ALA A 1 80 ? 3.586 0.613 -14.458 1.00 90.88 80 ALA A C 1
ATOM 641 O O . ALA A 1 80 ? 4.079 1.736 -14.356 1.00 90.88 80 ALA A O 1
ATOM 642 N N . ASN A 1 81 ? 4.339 -0.457 -14.725 1.00 89.00 81 ASN A N 1
ATOM 643 C CA . ASN A 1 81 ? 5.793 -0.395 -14.881 1.00 89.00 81 ASN A CA 1
ATOM 644 C C . ASN A 1 81 ? 6.233 0.476 -16.064 1.00 89.00 81 ASN A C 1
ATOM 646 O O . ASN A 1 81 ? 7.241 1.180 -15.971 1.00 89.00 81 ASN A O 1
ATOM 650 N N . LYS A 1 82 ? 5.498 0.441 -17.179 1.00 90.75 82 LYS A N 1
ATOM 651 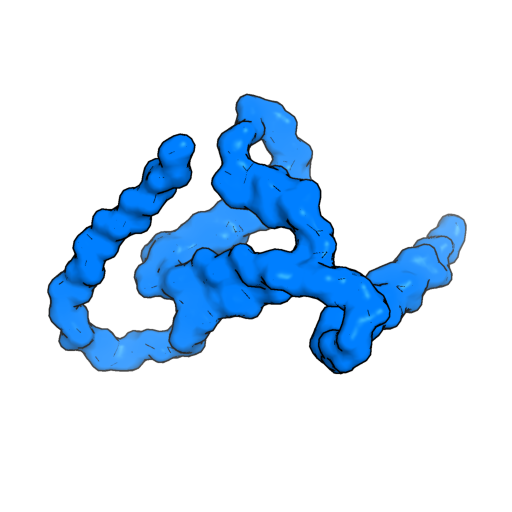C CA . LYS A 1 82 ? 5.764 1.300 -18.337 1.00 90.75 82 LYS A CA 1
ATOM 652 C C . LYS A 1 82 ? 5.584 2.776 -17.976 1.00 90.75 82 LYS A C 1
ATOM 654 O O . LYS A 1 82 ? 6.495 3.559 -18.230 1.00 90.75 82 LYS A O 1
ATOM 659 N N . LEU A 1 83 ? 4.485 3.126 -17.307 1.00 91.06 83 LEU A N 1
ATOM 660 C CA . LEU A 1 83 ? 4.215 4.496 -16.857 1.00 91.06 83 LEU A CA 1
ATOM 661 C C . LEU A 1 83 ? 5.296 5.014 -15.899 1.00 91.06 83 LEU A C 1
ATOM 663 O O . LEU A 1 83 ? 5.735 6.153 -16.025 1.00 91.06 83 LEU A O 1
ATOM 667 N N . VAL A 1 84 ? 5.780 4.175 -14.976 1.00 87.56 84 VAL A N 1
ATOM 668 C CA . VAL A 1 84 ? 6.879 4.547 -14.067 1.00 87.56 84 VAL A CA 1
ATOM 669 C C . VAL A 1 84 ? 8.172 4.823 -14.836 1.00 87.56 84 VAL A C 1
ATOM 671 O O . VAL A 1 84 ? 8.865 5.798 -14.538 1.00 87.56 84 VAL A O 1
ATOM 674 N N . LYS A 1 85 ? 8.503 4.000 -15.841 1.00 87.56 85 LYS A N 1
ATOM 675 C CA . LYS A 1 85 ? 9.685 4.220 -16.691 1.00 87.56 85 LYS A CA 1
ATOM 676 C C . LYS A 1 85 ? 9.570 5.526 -17.473 1.00 87.56 85 LYS A C 1
ATOM 678 O O . LYS A 1 85 ? 10.515 6.306 -17.467 1.00 87.56 85 LYS A O 1
ATOM 683 N N . GLU A 1 86 ? 8.411 5.788 -18.068 1.00 89.50 86 GLU A N 1
ATOM 684 C CA . GLU A 1 86 ? 8.136 7.031 -18.799 1.00 89.50 86 GLU A CA 1
ATOM 685 C C . GLU A 1 86 ? 8.237 8.264 -17.887 1.00 89.50 86 GLU A C 1
ATOM 687 O O . GLU A 1 86 ? 8.917 9.235 -18.223 1.00 89.50 86 GLU A O 1
ATOM 692 N N . ALA A 1 87 ? 7.654 8.206 -16.687 1.00 86.94 87 ALA A N 1
ATOM 693 C CA . ALA A 1 87 ? 7.753 9.276 -15.694 1.00 86.94 87 ALA A CA 1
ATOM 694 C C . ALA A 1 87 ? 9.196 9.506 -15.212 1.00 86.94 87 ALA A C 1
ATOM 696 O O . ALA A 1 87 ? 9.607 10.643 -14.984 1.00 86.94 87 ALA A O 1
ATOM 697 N N . SER A 1 88 ? 9.985 8.435 -15.096 1.00 83.81 88 SER A N 1
ATOM 698 C CA . SER A 1 88 ? 11.404 8.527 -14.728 1.00 83.81 88 SER A CA 1
ATOM 699 C C . SER A 1 88 ? 12.241 9.161 -15.840 1.00 83.81 88 SER A C 1
ATOM 701 O O . SER A 1 88 ? 13.191 9.879 -15.553 1.00 83.81 88 SER A O 1
ATOM 703 N N . THR A 1 89 ? 11.869 8.955 -17.108 1.00 77.44 89 THR A N 1
ATOM 704 C CA . THR A 1 89 ? 12.504 9.624 -18.256 1.00 77.44 89 THR A CA 1
ATOM 705 C C . THR A 1 89 ? 12.050 11.073 -18.456 1.00 77.44 89 THR A C 1
ATOM 707 O O . THR A 1 89 ? 12.732 11.828 -19.141 1.00 77.44 89 THR A O 1
ATOM 710 N N . LEU A 1 90 ? 10.926 11.474 -17.849 1.00 68.31 90 LEU A N 1
ATOM 711 C CA . LEU A 1 90 ? 10.409 12.849 -17.857 1.00 68.31 90 LEU A CA 1
ATOM 712 C C . LEU A 1 90 ? 11.078 13.765 -16.816 1.00 68.31 90 LEU A C 1
ATOM 714 O O . LEU A 1 90 ? 10.825 14.968 -16.838 1.00 68.31 90 LEU A O 1
ATOM 718 N N . HIS A 1 91 ? 11.950 13.240 -15.943 1.00 56.19 91 HIS A N 1
ATOM 719 C CA . HIS A 1 91 ? 12.901 14.069 -15.194 1.00 56.19 91 HIS A CA 1
ATOM 720 C C . HIS A 1 91 ? 13.940 14.645 -16.174 1.00 56.19 91 HIS A C 1
ATOM 722 O O . HIS A 1 91 ? 15.037 14.115 -16.339 1.00 56.19 91 HIS A O 1
ATOM 728 N N . LEU A 1 92 ? 13.561 15.721 -16.865 1.00 51.78 92 LEU A N 1
ATOM 729 C CA . LEU A 1 92 ? 14.514 16.665 -17.441 1.00 51.78 92 LEU A CA 1
ATOM 730 C C . LEU A 1 92 ? 15.250 17.379 -16.284 1.00 51.78 92 LEU A C 1
ATOM 732 O O . LEU A 1 92 ? 14.620 17.618 -15.251 1.00 51.78 92 LEU A O 1
ATOM 736 N N . PRO A 1 93 ? 16.560 17.654 -16.433 1.00 46.34 93 PRO A N 1
ATOM 737 C CA . PRO A 1 93 ? 17.391 18.301 -15.414 1.00 46.34 93 PRO A CA 1
ATOM 738 C C . PRO A 1 93 ? 16.903 19.697 -15.010 1.00 46.34 93 PRO A C 1
ATOM 740 O O . PRO A 1 93 ? 16.260 20.373 -15.846 1.00 46.34 93 PRO A O 1
#

InterPro domains:
  IPR002156 Ribonuclease H domain [PF00075] (22-88)
  IPR002156 Ribonuclease H domain [PS50879] (1-89)
  IPR012337 Ribonuclease H-like superfamily [SSF53098] (14-90)
  IPR036397 Ribonuclease H superfamily [G3DSA:3.30.420.10] (12-87)

Radius of gyration: 16.8 Å; chains: 1; bounding box: 46×36×34 Å

Sequence (93 aa):
MPNVYVRPLPRRINMAVPWLNILIFIDSQAAIKTVSGYNLFPSKLEFECKQLINSFLCTGREVVLQWIPSHCGIHGNEQANKLVKEASTLHLP